Protein AF-A0A4R1L9P0-F1 (afdb_monomer_lite)

Foldseek 3Di:
DDVLVVVLVVLVVQLVVLVVQLVVLVVVLVVLVVLLVVLVVQLVVLVVQLVVCVVVVNVVSNVVSVVSNVVSVVSNVVSVVVSVVSVVSSVVSVVSSVVSVVVSVVSVVVVVVVVVVVVVVVVVVVVVVVVVVVVVVVVVVVVVVVVVVD

pLDDT: mean 94.58, std 7.03, range [51.81, 98.69]

Structure (mmCIF, N/CA/C/O backbone):
data_AF-A0A4R1L9P0-F1
#
_entry.id   AF-A0A4R1L9P0-F1
#
loop_
_atom_site.group_PDB
_atom_site.id
_atom_site.type_symbol
_atom_site.label_atom_id
_atom_site.label_alt_id
_atom_site.label_comp_id
_atom_site.label_asym_id
_atom_site.label_entity_id
_atom_site.label_seq_id
_atom_site.pdbx_PDB_ins_code
_atom_site.Cartn_x
_atom_site.Cartn_y
_atom_site.Cartn_z
_atom_site.occupancy
_atom_site.B_iso_or_equiv
_atom_site.auth_seq_id
_atom_site.auth_comp_id
_atom_site.auth_asym_id
_atom_site.auth_atom_id
_atom_site.pdbx_PDB_model_num
ATOM 1 N N . MET A 1 1 ? -8.558 9.229 29.848 1.00 51.81 1 MET A N 1
ATOM 2 C CA . MET A 1 1 ? -8.606 8.477 28.568 1.00 51.81 1 MET A CA 1
ATOM 3 C C . MET A 1 1 ? -8.019 7.089 28.795 1.00 51.81 1 MET A C 1
ATOM 5 O O . MET A 1 1 ? -6.903 7.017 29.294 1.00 51.81 1 MET A O 1
ATOM 9 N N . SER A 1 2 ? -8.766 6.010 28.522 1.00 71.25 2 SER A N 1
ATOM 10 C CA . SER A 1 2 ? -8.319 4.630 28.798 1.00 71.25 2 SER A CA 1
ATOM 11 C C . SER A 1 2 ? -7.064 4.270 27.988 1.00 71.25 2 SER A C 1
ATOM 13 O O . SER A 1 2 ? -6.916 4.715 26.847 1.00 71.25 2 SER A O 1
ATOM 15 N N . SER A 1 3 ? -6.151 3.470 28.557 1.00 88.06 3 SER A N 1
ATOM 16 C CA . SER A 1 3 ? -4.890 3.098 27.886 1.00 88.06 3 SER A CA 1
ATOM 17 C C . SER A 1 3 ? -5.124 2.400 26.537 1.00 88.06 3 SER A C 1
ATOM 19 O O . SER A 1 3 ? -4.367 2.620 25.596 1.00 88.06 3 SER A O 1
ATOM 21 N N . LEU A 1 4 ? -6.231 1.659 26.400 1.00 87.81 4 LEU A N 1
ATOM 22 C CA . LEU A 1 4 ? -6.639 0.998 25.157 1.00 87.81 4 LEU A CA 1
ATOM 23 C C . LEU A 1 4 ? -7.016 1.980 24.038 1.00 87.81 4 LEU A C 1
ATOM 25 O O . LEU A 1 4 ? -6.660 1.749 22.888 1.00 87.81 4 LEU A O 1
ATOM 29 N N . ALA A 1 5 ? -7.675 3.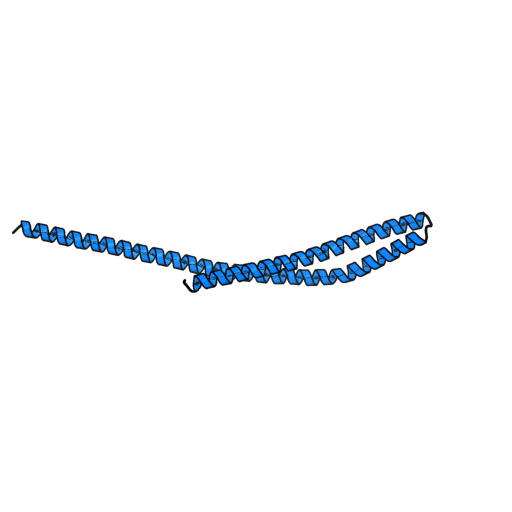103 24.346 1.00 89.81 5 ALA A N 1
ATOM 30 C CA . ALA A 1 5 ? -7.979 4.120 23.334 1.00 89.81 5 ALA A CA 1
ATOM 31 C C . ALA A 1 5 ? -6.698 4.795 22.812 1.00 89.81 5 ALA A C 1
ATOM 33 O O . ALA A 1 5 ? -6.566 5.065 21.617 1.00 89.81 5 ALA A O 1
ATOM 34 N N . ARG A 1 6 ? -5.719 5.016 23.702 1.00 93.31 6 ARG A N 1
ATOM 35 C CA . ARG A 1 6 ? -4.385 5.498 23.316 1.00 93.31 6 ARG A CA 1
ATOM 36 C C . ARG A 1 6 ? -3.648 4.462 22.460 1.00 93.31 6 ARG A C 1
ATOM 38 O O . ARG A 1 6 ? -3.047 4.839 21.459 1.00 93.31 6 ARG A O 1
ATOM 45 N N . LEU A 1 7 ? -3.735 3.179 22.815 1.00 94.62 7 LEU A N 1
ATOM 46 C CA . LEU A 1 7 ? -3.146 2.086 22.042 1.00 94.62 7 LEU A CA 1
ATOM 47 C C . LEU A 1 7 ? -3.759 1.982 20.639 1.00 94.62 7 LEU A C 1
ATOM 49 O O . LEU A 1 7 ? -3.017 1.855 19.671 1.00 94.62 7 LEU A O 1
ATOM 53 N N . LEU A 1 8 ? -5.085 2.100 20.509 1.00 94.81 8 LEU A N 1
ATOM 54 C CA . LEU A 1 8 ? -5.756 2.107 19.206 1.00 94.81 8 LEU A CA 1
ATOM 55 C C . LEU A 1 8 ? -5.258 3.261 18.331 1.00 94.81 8 LEU A C 1
ATOM 57 O O . LEU A 1 8 ? -4.947 3.051 17.161 1.00 94.81 8 LEU A O 1
ATOM 61 N N . ARG A 1 9 ? -5.127 4.464 18.904 1.00 96.19 9 ARG A N 1
ATOM 62 C CA . ARG A 1 9 ? -4.582 5.624 18.187 1.00 96.19 9 ARG A CA 1
ATOM 63 C C . ARG A 1 9 ? -3.153 5.368 17.707 1.00 96.19 9 ARG A C 1
ATOM 65 O O . ARG A 1 9 ? -2.852 5.650 16.555 1.00 96.19 9 ARG A O 1
ATOM 72 N N . LEU A 1 10 ? -2.297 4.804 18.560 1.00 96.50 10 LEU A N 1
ATOM 73 C CA . LEU A 1 10 ? -0.930 4.440 18.181 1.00 96.50 10 LEU A CA 1
ATOM 74 C C . LEU A 1 10 ? -0.918 3.411 17.039 1.00 96.50 10 LEU A C 1
ATOM 76 O O . LEU A 1 10 ? -0.196 3.596 16.067 1.00 96.50 10 LEU A O 1
ATOM 80 N N . ARG A 1 11 ? -1.741 2.357 17.120 1.00 96.19 11 ARG A N 1
ATOM 81 C CA . ARG A 1 11 ? -1.839 1.337 16.060 1.00 96.19 11 ARG A CA 1
ATOM 82 C C . ARG A 1 11 ? -2.375 1.908 14.748 1.00 96.19 11 ARG A C 1
ATOM 84 O O . ARG A 1 11 ? -1.886 1.518 13.697 1.00 96.19 11 ARG A O 1
ATOM 91 N N . SER A 1 12 ? -3.313 2.854 14.801 1.00 97.31 12 SER A N 1
ATOM 92 C CA . SER A 1 12 ? -3.773 3.585 13.613 1.00 97.31 12 SER A CA 1
ATOM 93 C C . SER A 1 12 ? -2.640 4.370 12.963 1.00 97.31 12 SER A C 1
ATOM 95 O O . SER A 1 12 ? -2.427 4.232 11.767 1.00 97.31 12 SER A O 1
ATOM 97 N N . LEU A 1 13 ? -1.864 5.122 13.751 1.00 97.94 13 LEU A N 1
ATOM 98 C CA . LEU A 1 13 ? -0.722 5.876 13.228 1.00 97.94 13 LEU A CA 1
ATOM 99 C C . LEU A 1 13 ? 0.340 4.957 12.611 1.00 97.94 13 LEU A C 1
ATOM 101 O O . LEU A 1 13 ? 0.899 5.280 11.569 1.00 97.94 13 LEU A O 1
ATOM 105 N N . LEU A 1 14 ? 0.608 3.801 13.225 1.00 98.00 14 LEU A N 1
ATOM 106 C CA . LEU A 1 14 ? 1.532 2.812 12.665 1.00 98.00 14 LEU A CA 1
ATOM 107 C C . LEU A 1 14 ? 1.004 2.202 11.358 1.00 98.00 14 LEU A C 1
ATOM 109 O O . LEU A 1 14 ? 1.786 2.020 10.425 1.00 98.00 14 LEU A O 1
ATOM 113 N N . GLU A 1 15 ? -0.302 1.926 11.261 1.00 98.25 15 GLU A N 1
ATOM 114 C CA . GLU A 1 15 ? -0.931 1.519 9.997 1.00 98.25 15 GLU A CA 1
ATOM 115 C C . GLU A 1 15 ? -0.757 2.612 8.931 1.00 98.25 15 GLU A C 1
ATOM 117 O O . GLU A 1 15 ? -0.316 2.306 7.824 1.00 98.25 15 GLU A O 1
ATOM 122 N N . ASP A 1 16 ? -1.022 3.876 9.262 1.00 98.38 16 ASP A N 1
ATOM 123 C CA . ASP A 1 16 ? -0.908 4.997 8.322 1.00 98.38 16 ASP A CA 1
ATOM 124 C C . ASP A 1 16 ? 0.532 5.181 7.818 1.00 98.38 16 ASP A C 1
ATOM 126 O O . ASP A 1 16 ? 0.753 5.328 6.614 1.00 98.38 16 ASP A O 1
ATOM 130 N N . VAL A 1 17 ? 1.526 5.086 8.710 1.00 98.31 17 VAL A N 1
ATOM 131 C CA . VAL A 1 17 ? 2.950 5.117 8.335 1.00 98.31 17 VAL A CA 1
ATOM 132 C C . VAL A 1 17 ? 3.294 3.948 7.414 1.00 98.31 17 VAL A C 1
ATOM 134 O O . VAL A 1 17 ? 3.900 4.154 6.366 1.00 98.31 17 VAL A O 1
ATOM 137 N N . SER A 1 18 ? 2.875 2.724 7.752 1.00 97.94 18 SER A N 1
ATOM 138 C CA . SER A 1 18 ? 3.144 1.553 6.904 1.00 97.94 18 SER A CA 1
ATOM 139 C C . SER A 1 18 ? 2.468 1.647 5.530 1.00 97.94 18 SER A C 1
ATOM 141 O O . SER A 1 18 ? 3.060 1.254 4.526 1.00 97.94 18 SER A O 1
ATOM 143 N N . ARG A 1 19 ? 1.274 2.251 5.454 1.00 98.44 19 ARG A N 1
ATOM 144 C CA . ARG A 1 19 ? 0.576 2.530 4.195 1.00 98.44 19 ARG A CA 1
ATOM 145 C C . ARG A 1 19 ? 1.337 3.544 3.344 1.00 98.44 19 ARG A C 1
ATOM 147 O O . ARG A 1 19 ? 1.485 3.325 2.145 1.00 98.44 19 ARG A O 1
ATOM 154 N N . ALA A 1 20 ? 1.826 4.626 3.948 1.00 98.50 20 ALA A N 1
ATOM 155 C CA . ALA A 1 20 ? 2.635 5.622 3.248 1.00 98.50 20 ALA A CA 1
ATOM 156 C C . ALA A 1 20 ? 3.942 5.010 2.713 1.00 98.50 20 ALA A C 1
ATOM 158 O O . ALA A 1 20 ? 4.323 5.267 1.571 1.00 98.50 20 ALA A O 1
ATOM 159 N N . THR A 1 21 ? 4.589 4.138 3.493 1.00 98.44 21 THR A N 1
ATOM 160 C CA . THR A 1 21 ? 5.767 3.381 3.046 1.00 98.44 21 THR A CA 1
ATOM 161 C C . THR A 1 21 ? 5.436 2.486 1.854 1.00 98.44 21 THR A C 1
ATOM 163 O O . THR A 1 21 ? 6.132 2.554 0.845 1.00 98.44 21 THR A O 1
ATOM 166 N N . LEU A 1 22 ? 4.348 1.710 1.914 1.00 98.69 22 LEU A N 1
ATOM 167 C CA . LEU A 1 22 ? 3.903 0.875 0.793 1.00 98.69 22 LEU A CA 1
ATOM 168 C C . LEU A 1 22 ? 3.660 1.704 -0.478 1.00 98.69 22 LEU A C 1
ATOM 170 O O . LEU A 1 22 ? 4.139 1.345 -1.551 1.00 98.69 22 LEU A O 1
ATOM 174 N N . GLN A 1 23 ? 2.969 2.840 -0.361 1.00 98.56 23 GLN A N 1
ATOM 175 C CA . GLN A 1 23 ? 2.734 3.748 -1.490 1.00 98.56 23 GLN A CA 1
ATOM 176 C C . GLN A 1 23 ? 4.042 4.296 -2.072 1.00 98.56 23 GLN A C 1
ATOM 178 O O . GLN A 1 23 ? 4.204 4.336 -3.292 1.00 98.56 23 GLN A O 1
ATOM 183 N N . SER A 1 24 ? 4.984 4.684 -1.211 1.00 98.44 24 SER A N 1
ATOM 184 C CA . SER A 1 24 ? 6.307 5.156 -1.618 1.00 98.44 24 SER A CA 1
ATOM 185 C C . SER A 1 24 ? 7.065 4.079 -2.396 1.00 98.44 24 SER A C 1
ATOM 187 O O . SER A 1 24 ? 7.484 4.320 -3.530 1.00 98.44 24 SER A O 1
ATOM 189 N N . GLU A 1 25 ? 7.180 2.865 -1.852 1.00 98.25 25 GLU A N 1
ATOM 190 C CA . GLU A 1 25 ? 7.909 1.780 -2.515 1.00 98.25 25 GLU A CA 1
ATOM 191 C C . GLU A 1 25 ? 7.237 1.353 -3.832 1.00 98.25 25 GLU A C 1
ATOM 193 O O . GLU A 1 25 ? 7.935 1.121 -4.824 1.00 98.25 25 GLU A O 1
ATOM 198 N N . ALA A 1 26 ? 5.899 1.331 -3.888 1.00 98.44 26 ALA A N 1
ATOM 199 C CA . ALA A 1 26 ? 5.148 1.032 -5.109 1.00 98.44 26 ALA A CA 1
ATOM 200 C C . ALA A 1 26 ? 5.333 2.119 -6.181 1.00 98.44 26 ALA A C 1
ATOM 202 O O . ALA A 1 26 ? 5.506 1.815 -7.362 1.00 98.44 26 ALA A O 1
ATOM 203 N N . SER A 1 27 ? 5.357 3.396 -5.782 1.00 98.44 27 SER A N 1
ATOM 204 C CA . SER A 1 27 ? 5.606 4.503 -6.712 1.00 98.44 27 SER A CA 1
ATOM 205 C C . SER A 1 27 ? 7.005 4.427 -7.333 1.00 98.44 27 SER A C 1
ATOM 207 O O . SER A 1 27 ? 7.153 4.620 -8.539 1.00 98.44 27 SER A O 1
ATOM 209 N N . ARG A 1 28 ? 8.019 4.055 -6.540 1.00 98.31 28 ARG A N 1
ATOM 210 C CA . ARG A 1 28 ? 9.391 3.835 -7.017 1.00 98.31 28 ARG A CA 1
ATOM 211 C C . ARG A 1 28 ? 9.474 2.655 -7.980 1.00 98.31 28 ARG A C 1
ATOM 213 O O . ARG A 1 28 ? 10.115 2.782 -9.018 1.00 98.31 28 ARG A O 1
ATOM 220 N N . ALA A 1 29 ? 8.801 1.539 -7.683 1.00 98.38 29 ALA A N 1
ATOM 221 C CA . ALA A 1 29 ? 8.728 0.400 -8.602 1.00 98.38 29 ALA A CA 1
ATOM 222 C C . ALA A 1 29 ? 8.151 0.831 -9.960 1.00 98.38 29 ALA A C 1
ATOM 224 O O . ALA A 1 29 ? 8.764 0.593 -10.998 1.00 98.38 29 ALA A O 1
ATOM 225 N N . ARG A 1 30 ? 7.039 1.576 -9.940 1.00 98.31 30 ARG A N 1
ATOM 226 C CA . ARG A 1 30 ? 6.385 2.089 -11.149 1.00 98.31 30 ARG A CA 1
ATOM 227 C C . ARG A 1 30 ? 7.266 3.050 -11.951 1.00 98.31 30 ARG A C 1
ATOM 229 O O . ARG A 1 30 ? 7.230 3.028 -13.180 1.00 98.31 30 ARG A O 1
ATOM 236 N N . GLN A 1 31 ? 8.057 3.893 -11.287 1.00 98.38 31 GLN A N 1
ATOM 237 C CA . GLN A 1 31 ? 9.024 4.767 -11.962 1.00 98.38 31 GLN A CA 1
ATOM 238 C C . GLN A 1 31 ? 10.087 3.951 -12.709 1.00 98.38 31 GLN A C 1
ATOM 240 O O . GLN A 1 31 ? 10.377 4.249 -13.866 1.00 98.38 31 GLN A O 1
ATOM 245 N N . ILE A 1 32 ? 10.617 2.895 -12.083 1.00 98.06 32 ILE A N 1
ATOM 246 C CA . ILE A 1 32 ? 11.596 2.000 -12.717 1.00 98.06 32 ILE A CA 1
ATOM 247 C C . ILE A 1 32 ? 10.961 1.246 -13.893 1.00 98.06 32 ILE A C 1
ATOM 249 O O . ILE A 1 32 ? 11.575 1.154 -14.953 1.00 98.06 32 ILE A O 1
ATOM 253 N N . GLU A 1 33 ? 9.729 0.751 -13.746 1.00 98.19 33 GLU A N 1
ATOM 254 C CA . GLU A 1 33 ? 8.981 0.094 -14.831 1.00 98.19 33 GLU A CA 1
ATOM 255 C C . GLU A 1 33 ? 8.750 1.032 -16.016 1.00 98.19 33 GLU A C 1
ATOM 257 O O . GLU A 1 33 ? 8.980 0.655 -17.162 1.00 98.19 33 GLU A O 1
ATOM 262 N N . THR A 1 34 ? 8.369 2.280 -15.741 1.00 98.12 34 THR A N 1
ATOM 263 C CA . THR A 1 34 ? 8.165 3.300 -16.779 1.00 98.12 34 THR A CA 1
ATOM 264 C C . THR A 1 34 ? 9.474 3.608 -17.508 1.00 98.12 34 THR A C 1
ATOM 266 O O . THR A 1 34 ? 9.492 3.703 -18.735 1.00 98.12 34 THR A O 1
ATOM 269 N N . ALA A 1 35 ? 10.586 3.727 -16.775 1.00 97.56 35 ALA A N 1
ATOM 270 C CA . ALA A 1 35 ? 11.905 3.928 -17.369 1.00 97.56 35 ALA A CA 1
ATOM 271 C C . ALA A 1 35 ? 12.319 2.730 -18.240 1.00 97.56 35 ALA A C 1
ATOM 273 O O . ALA A 1 35 ? 12.761 2.921 -19.370 1.00 97.56 35 ALA A O 1
ATOM 274 N N . LEU A 1 36 ? 12.117 1.498 -17.757 1.00 97.69 36 LEU A N 1
ATOM 275 C CA . LEU A 1 36 ? 12.365 0.276 -18.528 1.00 97.69 36 LEU A CA 1
ATOM 276 C C . LEU A 1 36 ? 11.570 0.259 -19.831 1.00 97.69 36 LEU A C 1
ATOM 278 O O . LEU A 1 36 ? 12.158 0.071 -20.892 1.00 97.69 36 LEU A O 1
ATOM 282 N N . GLN A 1 37 ? 10.265 0.519 -19.757 1.00 97.38 37 GLN A N 1
ATOM 283 C CA . GLN A 1 37 ? 9.398 0.557 -20.928 1.00 97.38 37 GLN A CA 1
ATOM 284 C C . GLN A 1 37 ? 9.853 1.632 -21.925 1.00 97.38 37 GLN A C 1
ATOM 286 O O . GLN A 1 37 ? 9.936 1.365 -23.121 1.00 97.38 37 GLN A O 1
ATOM 291 N N . SER A 1 38 ? 10.210 2.824 -21.439 1.00 96.69 38 SER A N 1
ATOM 292 C CA . SER A 1 38 ? 10.749 3.900 -22.276 1.00 96.69 38 SER A CA 1
ATOM 293 C C . SER A 1 38 ? 12.016 3.455 -23.014 1.00 96.69 38 SER A C 1
ATOM 295 O O . SER A 1 38 ? 12.093 3.568 -24.238 1.00 96.69 38 SER A O 1
ATOM 297 N N . HIS A 1 39 ? 12.976 2.840 -22.319 1.00 96.56 39 HIS A N 1
ATOM 298 C CA . HIS A 1 39 ? 14.194 2.341 -22.958 1.00 96.56 39 HIS A CA 1
ATOM 299 C C . HIS A 1 39 ? 13.925 1.199 -23.942 1.00 96.56 39 HIS A C 1
ATOM 301 O O . HIS A 1 39 ? 14.511 1.188 -25.019 1.00 96.56 39 HIS A O 1
ATOM 307 N N . GLU A 1 40 ? 13.021 0.268 -23.634 1.00 96.00 40 GLU A N 1
ATOM 308 C CA . GLU A 1 40 ? 12.641 -0.812 -24.553 1.00 96.00 40 GLU A CA 1
ATOM 309 C C . GLU A 1 40 ? 11.998 -0.268 -25.836 1.00 96.00 40 GLU A C 1
ATOM 311 O O . GLU A 1 40 ? 12.371 -0.682 -26.937 1.00 96.00 40 GLU A O 1
ATOM 316 N N . THR A 1 41 ? 11.110 0.725 -25.717 1.00 96.25 41 THR A N 1
ATOM 317 C CA . THR A 1 41 ? 10.537 1.418 -26.883 1.00 96.25 41 THR A CA 1
ATOM 318 C C . THR A 1 41 ? 11.598 2.191 -27.670 1.00 96.25 41 THR A C 1
ATOM 320 O O . THR A 1 41 ? 11.610 2.128 -28.899 1.00 96.25 41 THR A O 1
ATOM 323 N N . GLY A 1 42 ? 12.544 2.842 -26.985 1.00 95.56 42 GLY A N 1
ATOM 324 C CA . GLY A 1 42 ? 13.668 3.542 -27.606 1.00 95.56 42 GLY A CA 1
ATOM 325 C C . GLY A 1 42 ? 14.610 2.607 -28.367 1.00 95.56 42 GLY A C 1
ATOM 326 O O . GLY A 1 42 ? 15.028 2.934 -29.472 1.00 95.56 42 GLY A O 1
ATOM 327 N N . ILE A 1 43 ? 14.892 1.411 -27.838 1.00 96.81 43 ILE A N 1
ATOM 328 C CA . ILE A 1 43 ? 15.686 0.384 -28.533 1.00 96.81 43 ILE A CA 1
ATOM 329 C C . ILE A 1 43 ? 14.968 -0.080 -29.804 1.00 96.81 43 ILE A C 1
ATOM 331 O O . ILE A 1 43 ? 15.607 -0.237 -30.845 1.00 96.81 43 ILE A O 1
ATOM 335 N N . ALA A 1 44 ? 13.652 -0.306 -29.734 1.00 96.06 44 ALA A N 1
ATOM 336 C CA . ALA A 1 44 ? 12.863 -0.698 -30.898 1.00 96.06 44 ALA A CA 1
ATOM 337 C C . ALA A 1 44 ? 12.871 0.398 -31.976 1.00 96.06 44 ALA A C 1
ATOM 339 O O . ALA A 1 44 ? 13.121 0.100 -33.142 1.00 96.06 44 ALA A O 1
ATOM 340 N N . ALA A 1 45 ? 12.685 1.661 -31.581 1.00 96.06 45 ALA A N 1
ATOM 341 C CA . ALA A 1 45 ? 12.746 2.806 -32.487 1.00 96.06 45 ALA A CA 1
ATOM 342 C C . ALA A 1 45 ? 14.139 2.974 -33.116 1.00 96.06 45 ALA A C 1
ATOM 344 O O . ALA A 1 45 ? 14.251 3.136 -34.328 1.00 96.06 45 ALA A O 1
ATOM 345 N N . ALA A 1 46 ? 15.203 2.855 -32.317 1.00 95.62 46 ALA A N 1
ATOM 346 C CA . ALA A 1 46 ? 16.579 2.909 -32.800 1.00 95.62 46 ALA A CA 1
ATOM 347 C C . ALA A 1 46 ? 16.875 1.783 -33.802 1.00 95.62 46 ALA A C 1
ATOM 349 O O . ALA A 1 46 ? 17.541 2.002 -34.807 1.00 95.62 46 ALA A O 1
ATOM 350 N N . ARG A 1 47 ? 16.329 0.581 -33.586 1.00 95.25 47 ARG A N 1
ATOM 351 C CA . ARG A 1 47 ? 16.470 -0.526 -34.539 1.00 95.25 47 ARG A CA 1
ATOM 352 C C . ARG A 1 47 ? 15.824 -0.214 -35.891 1.00 95.25 47 ARG A C 1
ATOM 354 O O . ARG A 1 47 ? 16.424 -0.525 -36.914 1.00 95.25 47 ARG A O 1
ATOM 361 N N . VAL A 1 48 ? 14.625 0.369 -35.891 1.00 96.69 48 VAL A N 1
ATOM 362 C CA . VAL A 1 48 ? 13.929 0.772 -37.126 1.00 96.69 48 VAL A CA 1
ATOM 363 C C . VAL A 1 48 ? 14.714 1.876 -37.836 1.00 96.69 48 VAL A C 1
ATOM 365 O O . VAL A 1 48 ? 15.092 1.699 -38.987 1.00 96.69 48 VAL A O 1
ATOM 368 N N . ALA A 1 49 ? 15.078 2.943 -37.119 1.00 94.69 49 ALA A N 1
ATOM 369 C CA . ALA A 1 49 ? 15.838 4.060 -37.681 1.00 94.69 49 ALA A CA 1
ATOM 370 C C . ALA A 1 49 ? 17.202 3.630 -38.249 1.00 94.69 49 ALA A C 1
ATOM 372 O O . ALA A 1 49 ? 17.607 4.091 -39.311 1.00 94.69 49 ALA A O 1
ATOM 373 N N . GLY A 1 50 ? 17.903 2.720 -37.566 1.00 95.19 50 GLY A N 1
ATOM 374 C CA . GLY A 1 50 ? 19.169 2.176 -38.053 1.00 95.19 50 GLY A CA 1
ATOM 375 C C . GLY A 1 50 ? 19.004 1.348 -39.327 1.00 95.19 50 GLY A C 1
ATOM 376 O O . GLY A 1 50 ? 19.865 1.405 -40.200 1.00 95.19 50 GLY A O 1
ATOM 377 N N . PHE A 1 51 ? 17.898 0.609 -39.459 1.00 94.88 51 PHE A N 1
ATOM 378 C CA . PHE A 1 51 ? 17.588 -0.134 -40.679 1.00 94.88 51 PHE A CA 1
ATOM 379 C C . PHE A 1 51 ? 17.253 0.803 -41.848 1.00 94.88 51 PHE A C 1
ATOM 381 O O . PHE A 1 51 ? 17.788 0.621 -42.938 1.00 94.88 51 PHE A O 1
ATOM 388 N N . ASP A 1 52 ? 16.445 1.837 -41.611 1.00 95.38 52 ASP A N 1
ATOM 389 C CA . ASP A 1 52 ? 16.091 2.830 -42.631 1.00 95.38 52 ASP A CA 1
ATOM 390 C C . ASP A 1 52 ? 17.326 3.608 -43.119 1.00 95.38 52 ASP A C 1
ATOM 392 O O . ASP A 1 52 ? 17.534 3.759 -44.323 1.00 95.38 52 ASP A O 1
ATOM 396 N N . ALA A 1 53 ? 18.202 4.025 -42.197 1.00 94.38 53 ALA A N 1
ATOM 397 C CA . ALA A 1 53 ? 19.466 4.686 -42.525 1.00 94.38 53 ALA A CA 1
ATOM 398 C C . ALA A 1 53 ? 20.407 3.782 -43.337 1.00 94.38 53 ALA A C 1
ATOM 400 O O . ALA A 1 53 ? 21.057 4.237 -44.279 1.00 94.38 53 ALA A O 1
ATOM 401 N N . LEU A 1 54 ? 20.454 2.487 -43.006 1.00 93.00 54 LEU A N 1
ATOM 402 C CA . LEU A 1 54 ? 21.232 1.507 -43.759 1.00 93.00 54 LEU A CA 1
ATOM 403 C C . LEU A 1 54 ? 20.706 1.359 -45.196 1.00 93.00 54 LEU A C 1
ATOM 405 O O . LEU A 1 54 ? 21.505 1.331 -46.131 1.00 93.00 54 LEU A O 1
ATOM 409 N N . LEU A 1 55 ? 19.381 1.306 -45.384 1.00 95.19 55 LEU A N 1
ATOM 410 C CA . LEU A 1 55 ? 18.753 1.259 -46.711 1.00 95.19 55 LEU A CA 1
ATOM 411 C C . LEU A 1 55 ? 19.018 2.527 -47.532 1.00 95.19 55 LEU A C 1
ATOM 413 O O . LEU A 1 55 ? 19.194 2.444 -48.746 1.00 95.19 55 LEU A O 1
ATOM 417 N N . ALA A 1 56 ? 19.076 3.685 -46.874 1.00 94.81 56 ALA A N 1
ATOM 418 C CA . ALA A 1 56 ? 19.407 4.966 -47.492 1.00 94.81 56 ALA A CA 1
ATOM 419 C C . ALA A 1 56 ? 20.919 5.169 -47.732 1.00 94.81 56 ALA A C 1
ATOM 421 O O . ALA A 1 56 ? 21.314 6.194 -48.282 1.00 94.81 56 ALA A O 1
ATOM 422 N N . ALA A 1 57 ? 21.767 4.205 -47.343 1.00 92.69 57 ALA A N 1
ATOM 423 C CA . ALA A 1 57 ? 23.229 4.309 -47.361 1.00 92.69 57 ALA A CA 1
ATOM 424 C C . ALA A 1 57 ? 23.780 5.511 -46.557 1.00 92.69 57 ALA A C 1
ATOM 426 O O . ALA A 1 57 ? 24.842 6.055 -46.866 1.00 92.69 57 ALA A O 1
ATOM 427 N N . GLU A 1 58 ? 23.077 5.910 -45.494 1.00 91.44 58 GLU A N 1
ATOM 428 C CA . GLU A 1 58 ? 23.460 7.008 -44.610 1.00 91.44 58 GLU A CA 1
ATOM 429 C C . GLU A 1 58 ? 24.242 6.486 -43.392 1.00 91.44 58 GLU A C 1
ATOM 431 O O . GLU A 1 58 ? 23.679 6.056 -42.382 1.00 91.44 58 GLU A O 1
ATOM 436 N N . THR A 1 59 ? 25.574 6.553 -43.458 1.00 88.56 59 THR A N 1
ATOM 437 C CA . THR A 1 59 ? 26.450 6.022 -42.397 1.00 88.56 59 THR A CA 1
ATOM 438 C C . THR A 1 59 ? 26.311 6.738 -41.045 1.00 88.56 59 THR A C 1
ATOM 440 O O . THR A 1 59 ? 26.216 6.047 -40.028 1.00 88.56 59 THR A O 1
ATOM 443 N N . PRO A 1 60 ? 26.299 8.089 -40.958 1.00 92.56 60 PRO A N 1
ATOM 444 C CA . PRO A 1 60 ? 26.227 8.757 -39.655 1.00 92.56 60 PRO A CA 1
ATOM 445 C C . PRO A 1 60 ? 24.920 8.474 -38.884 1.00 92.56 60 PRO A C 1
ATOM 447 O O . PRO A 1 60 ? 25.003 8.140 -37.700 1.00 92.56 60 PRO A O 1
ATOM 450 N N . PRO A 1 61 ? 23.724 8.531 -39.507 1.00 91.94 61 PRO A N 1
ATOM 451 C CA . PRO A 1 61 ? 22.468 8.165 -38.848 1.00 91.94 61 PRO A CA 1
ATOM 452 C C . PRO A 1 61 ? 22.407 6.698 -38.409 1.00 91.94 61 PRO A C 1
ATOM 454 O O . PRO A 1 61 ? 21.916 6.416 -37.315 1.00 91.94 61 PRO A O 1
ATOM 457 N N . TRP A 1 62 ? 22.960 5.774 -39.202 1.00 93.25 62 TRP A N 1
ATOM 458 C CA . TRP A 1 62 ? 23.038 4.360 -38.828 1.00 93.25 62 TRP A CA 1
ATOM 459 C C . TRP A 1 62 ? 23.856 4.147 -37.543 1.00 93.25 62 TRP A C 1
ATOM 461 O O . TRP A 1 62 ? 23.365 3.526 -36.598 1.00 93.25 62 TRP A O 1
ATOM 471 N N . LEU A 1 63 ? 25.056 4.734 -37.457 1.00 94.12 63 LEU A N 1
ATOM 472 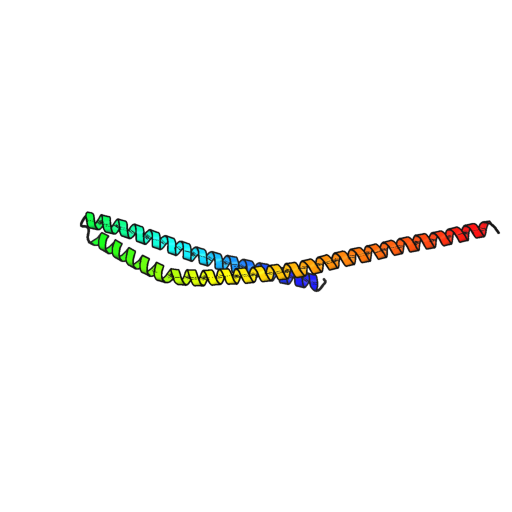C CA . LEU A 1 63 ? 25.911 4.634 -36.266 1.00 94.12 63 LEU A CA 1
ATOM 473 C C . LEU A 1 63 ? 25.261 5.261 -35.023 1.00 94.12 63 LEU A C 1
ATOM 475 O O . LEU A 1 63 ? 25.373 4.725 -33.920 1.00 94.12 63 LEU A O 1
ATOM 479 N N . MET A 1 64 ? 24.553 6.384 -35.184 1.00 95.44 64 MET A N 1
ATOM 480 C CA . MET A 1 64 ? 23.816 7.012 -34.079 1.00 95.44 64 MET A CA 1
ATOM 481 C C . MET A 1 64 ? 22.685 6.118 -33.563 1.00 95.44 64 MET A C 1
ATOM 483 O O . MET A 1 64 ? 22.480 6.004 -32.349 1.00 95.44 64 MET A O 1
ATOM 487 N N . ALA A 1 65 ? 21.963 5.461 -34.468 1.00 94.25 65 ALA A N 1
ATOM 488 C CA . ALA A 1 65 ? 20.911 4.523 -34.114 1.00 94.25 65 ALA A CA 1
ATOM 489 C C . ALA A 1 65 ? 21.471 3.282 -33.393 1.00 94.25 65 ALA A C 1
ATOM 491 O O . ALA A 1 65 ? 20.922 2.853 -32.375 1.00 94.25 65 ALA A O 1
ATOM 492 N N . GLU A 1 66 ? 22.605 2.748 -33.850 1.00 95.12 66 GLU A N 1
ATOM 493 C CA . GLU A 1 66 ? 23.286 1.631 -33.192 1.00 95.12 66 GLU A CA 1
ATOM 494 C C . GLU A 1 66 ? 23.735 1.993 -31.769 1.00 95.12 66 GLU A C 1
ATOM 496 O O . GLU A 1 66 ? 23.363 1.299 -30.815 1.00 95.12 66 GLU A O 1
ATOM 501 N N . ALA A 1 67 ? 24.416 3.132 -31.602 1.00 95.38 67 ALA A N 1
ATOM 502 C CA . ALA A 1 67 ? 24.847 3.632 -30.296 1.00 95.38 67 ALA A CA 1
ATOM 503 C C . ALA A 1 67 ? 23.662 3.860 -29.340 1.00 95.38 67 ALA A C 1
ATOM 505 O O . ALA A 1 67 ? 23.705 3.465 -28.173 1.00 95.38 67 ALA A O 1
ATOM 506 N N . THR A 1 68 ? 22.561 4.434 -29.838 1.00 95.06 68 THR A N 1
ATOM 507 C CA . THR A 1 68 ? 21.329 4.626 -29.053 1.00 95.06 68 THR A CA 1
ATOM 508 C C . THR A 1 68 ? 20.757 3.286 -28.582 1.00 95.06 68 THR A C 1
ATOM 510 O O . THR A 1 68 ? 20.386 3.135 -27.414 1.00 95.06 68 THR A O 1
ATOM 513 N N . GLY A 1 69 ? 20.727 2.283 -29.466 1.00 95.38 69 GLY A N 1
ATOM 514 C CA . GLY A 1 69 ? 20.288 0.932 -29.129 1.00 95.38 69 GLY A CA 1
ATOM 515 C C . GLY A 1 69 ? 21.185 0.250 -28.091 1.00 95.38 69 GLY A C 1
ATOM 516 O O . GLY A 1 69 ? 20.677 -0.430 -27.197 1.00 95.38 69 GLY A O 1
ATOM 517 N N . GLU A 1 70 ? 22.503 0.432 -28.169 1.00 96.31 70 GLU A N 1
ATOM 518 C CA . GLU A 1 70 ? 23.455 -0.099 -27.185 1.00 96.31 70 GLU A CA 1
ATOM 519 C C . GLU A 1 70 ? 23.291 0.530 -25.804 1.00 96.31 70 GLU A C 1
ATOM 521 O O . GLU A 1 70 ? 23.187 -0.197 -24.810 1.00 96.31 70 GLU A O 1
ATOM 526 N N . ILE A 1 71 ? 23.196 1.861 -25.743 1.00 96.00 71 ILE A N 1
ATOM 527 C CA . ILE A 1 71 ? 22.955 2.596 -24.497 1.00 96.00 71 ILE A CA 1
ATOM 528 C C . ILE A 1 71 ? 21.643 2.1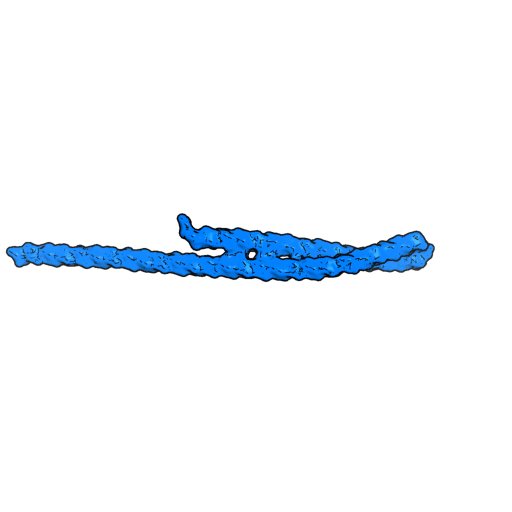28 -23.863 1.00 96.00 71 ILE A C 1
ATOM 530 O O . ILE A 1 71 ? 21.621 1.796 -22.675 1.00 96.00 71 ILE A O 1
ATOM 534 N N . GLY A 1 72 ? 20.572 2.013 -24.655 1.00 96.25 72 GLY A N 1
ATOM 535 C CA . GLY A 1 72 ? 19.285 1.510 -24.180 1.00 96.25 72 GLY A CA 1
ATOM 536 C C . GLY A 1 72 ? 19.387 0.089 -23.617 1.00 96.25 72 GLY A C 1
ATOM 537 O O . GLY A 1 72 ? 18.910 -0.178 -22.513 1.00 96.25 72 GLY A O 1
ATOM 538 N N . ARG A 1 73 ? 20.060 -0.834 -24.322 1.00 97.25 73 ARG A N 1
ATOM 539 C CA . ARG A 1 73 ? 20.274 -2.214 -23.842 1.00 97.25 73 ARG A CA 1
ATOM 540 C C . ARG A 1 73 ? 21.060 -2.249 -22.533 1.00 97.25 73 ARG A C 1
ATOM 542 O O . ARG A 1 73 ? 20.718 -3.021 -21.633 1.00 97.25 73 ARG A O 1
ATOM 549 N N . TRP A 1 74 ? 22.094 -1.417 -22.411 1.00 97.25 74 TRP A N 1
ATOM 550 C CA . TRP A 1 74 ? 22.866 -1.289 -21.178 1.00 97.25 74 TRP A CA 1
ATOM 551 C C . TRP A 1 74 ? 21.997 -0.765 -20.025 1.00 97.25 74 TRP A C 1
ATOM 553 O O . TRP A 1 74 ? 21.992 -1.377 -18.956 1.00 97.25 74 TRP A O 1
ATOM 563 N N . GLN A 1 75 ? 21.193 0.280 -20.247 1.00 96.62 75 GLN A N 1
ATOM 564 C CA . GLN A 1 75 ? 20.269 0.828 -19.244 1.00 96.62 75 GLN A CA 1
ATOM 565 C C . GLN A 1 75 ? 19.238 -0.210 -18.788 1.00 96.62 75 GLN A C 1
ATOM 567 O O . GLN A 1 75 ? 19.059 -0.412 -17.587 1.00 96.62 75 GLN A O 1
ATOM 572 N N . VAL A 1 76 ? 18.625 -0.947 -19.721 1.00 97.69 76 VAL A N 1
ATOM 573 C CA . VAL A 1 76 ? 17.691 -2.040 -19.400 1.00 97.69 76 VAL A CA 1
ATOM 574 C C . VAL A 1 76 ? 18.362 -3.106 -18.530 1.00 97.69 76 VAL A C 1
ATOM 576 O O . VAL A 1 76 ? 17.778 -3.561 -17.543 1.00 97.69 76 VAL A O 1
ATOM 579 N N . LYS A 1 77 ? 19.609 -3.480 -18.845 1.00 97.62 77 LYS A N 1
ATOM 580 C CA . LYS A 1 77 ? 20.384 -4.449 -18.055 1.00 97.62 77 LYS A CA 1
ATOM 581 C C . LYS A 1 77 ? 20.632 -3.972 -16.618 1.00 97.62 77 LYS A C 1
ATOM 583 O O . LYS A 1 77 ? 20.634 -4.806 -15.717 1.00 97.62 77 LYS A O 1
ATOM 588 N N . GLN A 1 78 ? 20.806 -2.667 -16.393 1.00 97.06 78 GLN A N 1
ATOM 589 C CA . GLN A 1 78 ? 20.963 -2.098 -15.047 1.00 97.06 78 GLN A CA 1
ATOM 590 C C . GLN A 1 78 ? 19.631 -1.964 -14.297 1.00 97.06 78 GLN A C 1
ATOM 592 O O . GLN A 1 78 ? 19.568 -2.219 -13.095 1.00 97.06 78 GLN A O 1
ATOM 597 N N . LEU A 1 79 ? 18.552 -1.589 -14.987 1.00 97.06 79 LEU A N 1
ATOM 598 C CA . LEU A 1 79 ? 17.257 -1.321 -14.357 1.00 97.06 79 LEU A CA 1
ATOM 599 C C . LEU A 1 79 ? 16.495 -2.593 -13.966 1.00 97.06 79 LEU A C 1
ATOM 601 O O . LEU A 1 79 ? 15.828 -2.597 -12.935 1.00 97.06 79 LEU A O 1
ATOM 605 N N . LYS A 1 80 ? 16.616 -3.692 -14.722 1.00 97.25 80 LYS A N 1
ATOM 606 C CA . LYS A 1 80 ? 15.957 -4.975 -14.398 1.00 97.25 80 LYS A CA 1
ATOM 607 C C . LYS A 1 80 ? 16.253 -5.495 -12.978 1.00 97.25 80 LYS A C 1
ATOM 609 O O . LYS A 1 80 ? 15.299 -5.748 -12.243 1.00 97.25 80 LYS A O 1
ATOM 614 N N . PRO A 1 81 ? 17.518 -5.626 -12.530 1.00 97.88 81 PRO A N 1
ATOM 615 C CA . PRO A 1 81 ? 17.800 -6.074 -11.164 1.00 97.88 81 PRO A CA 1
ATOM 616 C C . PRO A 1 81 ? 17.368 -5.055 -10.100 1.00 97.88 81 PRO A C 1
ATOM 618 O O . PRO A 1 81 ? 17.042 -5.445 -8.979 1.00 97.88 81 PRO A O 1
ATOM 621 N N . LEU A 1 82 ? 17.348 -3.757 -10.426 1.00 97.31 82 LEU A N 1
ATOM 622 C CA . LEU A 1 82 ? 16.829 -2.728 -9.523 1.00 97.31 82 LEU A CA 1
ATOM 623 C C . LEU A 1 82 ? 15.317 -2.856 -9.340 1.00 97.31 82 LEU A C 1
ATOM 625 O O . LEU A 1 82 ? 14.849 -2.772 -8.207 1.00 97.31 82 LEU A O 1
ATOM 629 N N . LEU A 1 83 ? 14.573 -3.114 -10.419 1.00 98.12 83 LEU A N 1
ATOM 630 C CA . LEU A 1 83 ? 13.139 -3.374 -10.353 1.00 98.12 83 LEU A CA 1
ATOM 631 C C . LEU A 1 83 ? 12.844 -4.592 -9.480 1.00 98.12 83 LEU A C 1
ATOM 633 O O . LEU A 1 83 ? 11.976 -4.521 -8.618 1.00 98.12 83 LEU A O 1
ATOM 637 N N . GLU A 1 84 ? 13.592 -5.679 -9.655 1.00 98.06 84 GLU A N 1
ATOM 638 C CA . GLU A 1 84 ? 13.388 -6.900 -8.874 1.00 98.06 84 GLU A CA 1
ATOM 639 C C . GLU A 1 84 ? 13.599 -6.661 -7.372 1.00 98.06 84 GLU A C 1
ATOM 641 O O . GLU A 1 84 ? 12.749 -6.993 -6.547 1.00 98.06 84 GLU A O 1
ATOM 646 N N . ARG A 1 85 ? 14.689 -5.976 -7.003 1.00 98.12 85 ARG A N 1
ATOM 647 C CA . ARG A 1 85 ? 14.929 -5.563 -5.609 1.00 98.12 85 ARG A CA 1
ATOM 648 C C . ARG A 1 85 ? 13.836 -4.635 -5.088 1.00 98.12 85 ARG A C 1
ATOM 650 O O . ARG A 1 85 ? 13.480 -4.698 -3.914 1.00 98.12 85 ARG A O 1
ATOM 657 N N . GLN A 1 86 ? 13.326 -3.751 -5.937 1.00 98.25 86 GLN A N 1
ATOM 658 C CA . GLN A 1 86 ? 12.278 -2.818 -5.555 1.00 98.25 86 GLN A CA 1
ATOM 659 C C . GLN A 1 86 ? 10.933 -3.530 -5.355 1.00 98.25 86 GLN A C 1
ATOM 661 O O . GLN A 1 86 ? 10.222 -3.200 -4.412 1.00 98.25 86 GLN A O 1
ATOM 666 N N . ARG A 1 87 ? 10.613 -4.551 -6.157 1.00 98.19 87 ARG A N 1
ATOM 667 C CA . ARG A 1 87 ? 9.436 -5.414 -5.963 1.00 98.19 87 ARG A CA 1
ATOM 668 C C . ARG A 1 87 ? 9.495 -6.156 -4.633 1.00 98.19 87 ARG A C 1
ATOM 670 O O . ARG A 1 87 ? 8.549 -6.075 -3.864 1.00 98.19 87 ARG A O 1
ATOM 677 N N . GLN A 1 88 ? 10.653 -6.712 -4.279 1.00 98.44 88 GLN A N 1
ATOM 678 C CA . GLN A 1 88 ? 10.853 -7.326 -2.958 1.00 98.44 88 GLN A CA 1
ATOM 679 C C . GLN A 1 88 ? 10.600 -6.341 -1.802 1.00 98.44 88 GLN A C 1
ATOM 681 O O . GLN A 1 88 ? 10.076 -6.721 -0.755 1.00 98.44 88 GLN A O 1
ATOM 686 N N . ARG A 1 89 ? 10.948 -5.056 -1.974 1.00 98.38 89 ARG A N 1
ATOM 687 C CA . ARG A 1 89 ? 10.638 -4.008 -0.985 1.00 98.38 89 ARG A CA 1
ATOM 688 C C . ARG A 1 89 ? 9.150 -3.687 -0.916 1.00 98.38 89 ARG A C 1
ATOM 690 O O . ARG A 1 89 ? 8.656 -3.443 0.181 1.00 98.38 89 ARG A O 1
ATOM 697 N N . VAL A 1 90 ? 8.451 -3.686 -2.053 1.00 98.62 90 VAL A N 1
ATOM 698 C CA . VAL A 1 90 ? 6.989 -3.536 -2.098 1.00 98.62 90 VAL A CA 1
ATOM 699 C C . VAL A 1 90 ? 6.325 -4.683 -1.346 1.00 98.62 90 VAL A C 1
ATOM 701 O O . VAL A 1 90 ? 5.530 -4.413 -0.450 1.00 98.62 90 VAL A O 1
ATOM 704 N N . ASP A 1 91 ? 6.721 -5.926 -1.618 1.00 98.50 91 ASP A N 1
ATOM 705 C CA . ASP A 1 91 ? 6.176 -7.109 -0.944 1.00 98.50 91 ASP A CA 1
ATOM 706 C C . ASP A 1 91 ? 6.410 -7.038 0.573 1.00 98.50 91 ASP A C 1
ATOM 708 O O . ASP A 1 91 ? 5.497 -7.243 1.373 1.00 98.50 91 ASP A O 1
ATOM 712 N N . ALA A 1 92 ? 7.624 -6.670 0.997 1.00 98.44 92 ALA A N 1
ATOM 713 C CA . ALA A 1 92 ? 7.938 -6.489 2.413 1.00 98.44 92 ALA A CA 1
ATOM 714 C C . ALA A 1 92 ? 7.102 -5.370 3.063 1.00 98.44 92 ALA A C 1
ATOM 716 O O . ALA A 1 92 ? 6.616 -5.528 4.188 1.00 98.44 92 ALA A O 1
ATOM 717 N N . ALA A 1 93 ? 6.907 -4.247 2.366 1.00 98.25 93 ALA A N 1
ATOM 718 C CA . ALA A 1 93 ? 6.078 -3.143 2.843 1.00 98.25 93 ALA A CA 1
ATOM 719 C C . ALA A 1 93 ? 4.592 -3.530 2.920 1.00 98.25 93 ALA A C 1
ATOM 721 O O . ALA A 1 93 ? 3.899 -3.118 3.854 1.00 98.25 93 ALA A O 1
ATOM 722 N N . GLU A 1 94 ? 4.106 -4.351 1.987 1.00 98.56 94 GLU A N 1
ATOM 723 C CA . GLU A 1 94 ? 2.746 -4.880 2.002 1.00 98.56 94 GLU A CA 1
ATOM 724 C C . GLU A 1 94 ? 2.529 -5.790 3.212 1.00 98.56 94 GLU A C 1
ATOM 726 O O . GLU A 1 94 ? 1.575 -5.586 3.967 1.00 98.56 94 GLU A O 1
ATOM 731 N N . GLN A 1 95 ? 3.443 -6.731 3.461 1.00 98.62 95 GLN A N 1
ATOM 732 C CA . GLN A 1 95 ? 3.367 -7.606 4.634 1.00 98.62 95 GLN A CA 1
ATOM 733 C C . GLN A 1 95 ? 3.368 -6.802 5.940 1.00 98.62 95 GLN A C 1
ATOM 735 O O . GLN A 1 95 ? 2.536 -7.045 6.819 1.00 98.62 95 GLN A O 1
ATOM 740 N N . ALA A 1 96 ? 4.235 -5.791 6.049 1.00 98.31 96 ALA A N 1
ATOM 741 C CA . ALA A 1 96 ? 4.266 -4.902 7.207 1.00 98.31 96 ALA A CA 1
ATOM 742 C C . ALA A 1 96 ? 2.936 -4.148 7.389 1.00 98.31 96 ALA A C 1
ATOM 744 O O . ALA A 1 96 ? 2.405 -4.083 8.499 1.00 98.31 96 ALA A O 1
ATOM 745 N N . TYR A 1 97 ? 2.359 -3.612 6.310 1.00 98.50 97 TYR A N 1
ATOM 746 C CA . TYR A 1 97 ? 1.060 -2.938 6.357 1.00 98.50 97 TYR A CA 1
ATOM 747 C C . TYR A 1 97 ? -0.070 -3.876 6.804 1.00 98.50 97 TYR A C 1
ATOM 749 O O . TYR A 1 97 ? -0.873 -3.516 7.672 1.00 98.50 97 TYR A O 1
ATOM 757 N N . LEU A 1 98 ? -0.126 -5.091 6.255 1.00 98.50 98 LEU A N 1
ATOM 758 C CA . LEU A 1 98 ? -1.129 -6.090 6.625 1.00 98.50 98 LEU A CA 1
ATOM 759 C C . LEU A 1 98 ? -1.011 -6.496 8.097 1.00 98.50 98 LEU A C 1
ATOM 761 O O . LEU A 1 98 ? -2.033 -6.622 8.781 1.00 98.50 98 LEU A O 1
ATOM 765 N N . GLU A 1 99 ? 0.212 -6.633 8.609 1.00 98.38 99 GLU A N 1
ATOM 766 C CA . GLU A 1 99 ? 0.461 -6.881 10.026 1.00 98.38 99 GLU A CA 1
ATOM 767 C C . GLU A 1 99 ? -0.083 -5.736 10.896 1.00 98.38 99 GLU A C 1
ATOM 769 O O . GLU A 1 99 ? -0.885 -5.983 11.801 1.00 98.38 99 GLU A O 1
ATOM 774 N N . LYS A 1 100 ? 0.256 -4.473 10.595 1.00 97.88 100 LYS A N 1
ATOM 775 C CA . LYS A 1 100 ? -0.226 -3.320 11.386 1.00 97.88 100 LYS A CA 1
ATOM 776 C C . LYS A 1 100 ? -1.741 -3.174 11.332 1.00 97.88 100 LYS A C 1
ATOM 778 O O . LYS A 1 100 ? -2.379 -2.903 12.353 1.00 97.88 100 LYS A O 1
ATOM 783 N N . ARG A 1 101 ? -2.344 -3.453 10.175 1.00 97.94 101 ARG A N 1
ATOM 784 C CA . ARG A 1 101 ? -3.800 -3.483 10.013 1.00 97.94 101 ARG A CA 1
ATOM 785 C C . ARG A 1 101 ? -4.451 -4.573 10.866 1.00 97.94 101 ARG A C 1
ATOM 787 O O . ARG A 1 101 ? -5.504 -4.338 11.464 1.00 97.94 101 ARG A O 1
ATOM 794 N N . ARG A 1 102 ? -3.841 -5.760 10.945 1.00 98.31 102 ARG A N 1
ATOM 795 C CA . ARG A 1 102 ? -4.305 -6.853 11.814 1.00 98.31 102 ARG A CA 1
ATOM 796 C C . ARG A 1 102 ? -4.230 -6.453 13.287 1.00 98.31 102 ARG A C 1
ATOM 798 O O . ARG A 1 102 ? -5.222 -6.612 13.995 1.00 98.31 102 ARG A O 1
ATOM 805 N N . GLU A 1 103 ? -3.103 -5.905 13.733 1.00 96.94 103 GLU A N 1
ATOM 806 C CA . GLU A 1 103 ? -2.920 -5.450 15.117 1.00 96.94 103 GLU A CA 1
ATOM 807 C C . GLU A 1 103 ? -3.945 -4.373 15.504 1.00 96.94 103 GLU A C 1
ATOM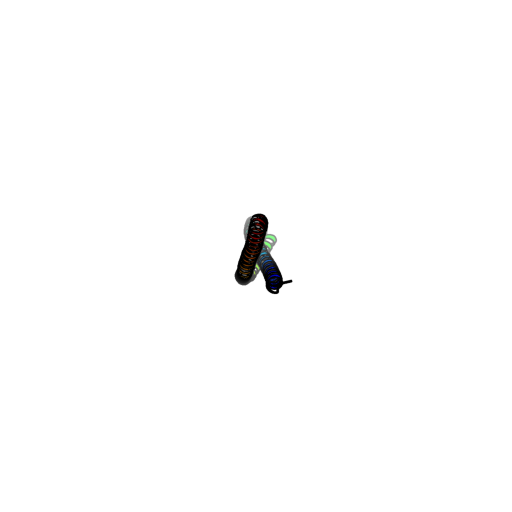 809 O O . GLU A 1 103 ? -4.543 -4.443 16.580 1.00 96.94 103 GLU A O 1
ATOM 814 N N . ARG A 1 104 ? -4.201 -3.391 14.624 1.00 97.25 104 ARG A N 1
ATOM 815 C CA . ARG A 1 104 ? -5.227 -2.366 14.869 1.00 97.25 104 ARG A CA 1
ATOM 816 C C . ARG A 1 104 ? -6.605 -2.996 15.055 1.00 97.25 104 ARG A C 1
ATOM 818 O O . ARG A 1 104 ? -7.282 -2.676 16.031 1.00 97.25 104 ARG A O 1
ATOM 825 N N . ARG A 1 105 ? -7.001 -3.903 14.155 1.00 97.06 105 ARG A N 1
ATOM 826 C CA . ARG A 1 105 ? -8.298 -4.599 14.226 1.00 97.06 105 ARG A CA 1
ATOM 827 C C . ARG A 1 105 ? -8.453 -5.388 15.522 1.00 97.06 105 ARG A C 1
ATOM 829 O O . ARG A 1 105 ? -9.510 -5.326 16.132 1.00 97.06 105 ARG A O 1
ATOM 836 N N . GLN A 1 106 ? -7.404 -6.072 15.980 1.00 96.44 106 GLN A N 1
ATOM 837 C CA . GLN A 1 106 ? -7.437 -6.795 17.256 1.00 96.44 106 GLN A CA 1
ATOM 838 C C . GLN A 1 106 ? -7.725 -5.859 18.438 1.00 96.44 106 GLN A C 1
ATOM 840 O O . GLN A 1 106 ? -8.581 -6.160 19.269 1.00 96.44 106 GLN A O 1
ATOM 845 N N . VAL A 1 107 ? -7.058 -4.701 18.500 1.00 95.62 107 VAL A N 1
ATOM 846 C CA . VAL A 1 107 ? -7.302 -3.706 19.561 1.00 95.62 107 VAL A CA 1
ATOM 847 C C . VAL A 1 107 ? -8.710 -3.114 19.458 1.00 95.62 107 VAL A C 1
ATOM 849 O O . VAL A 1 107 ? -9.368 -2.902 20.477 1.00 95.62 107 VAL A O 1
ATOM 852 N N . GLU A 1 108 ? -9.190 -2.868 18.240 1.00 95.62 108 GLU A N 1
ATOM 853 C CA . GLU A 1 108 ? -10.543 -2.373 17.985 1.00 95.62 108 GLU A CA 1
ATOM 854 C C . GLU A 1 108 ? -11.615 -3.360 18.468 1.00 95.62 108 GLU A C 1
ATOM 856 O O . GLU A 1 108 ? -12.521 -2.954 19.197 1.00 95.62 108 GLU A O 1
ATOM 861 N N . THR A 1 109 ? -11.465 -4.656 18.172 1.00 96.81 109 THR A N 1
ATOM 862 C CA . THR A 1 109 ? -12.357 -5.715 18.672 1.00 96.81 109 THR A CA 1
ATOM 863 C C . THR A 1 109 ? -12.400 -5.741 20.201 1.00 96.81 109 THR A C 1
ATOM 865 O O . THR A 1 109 ? -13.480 -5.786 20.787 1.00 96.81 109 THR A O 1
ATOM 868 N N . VAL A 1 110 ? -11.243 -5.662 20.870 1.00 95.81 110 VAL A N 1
ATOM 869 C CA . VAL A 1 110 ? -11.176 -5.652 22.344 1.00 95.81 110 VAL A CA 1
ATOM 870 C C . VAL A 1 110 ? -11.872 -4.418 22.925 1.00 95.81 110 VAL A C 1
ATOM 872 O O . VAL A 1 110 ? -12.603 -4.521 23.910 1.00 95.81 110 VAL A O 1
ATOM 875 N N . LEU A 1 111 ? -11.685 -3.246 22.314 1.00 94.75 111 LEU A N 1
ATOM 876 C CA . LEU A 1 111 ? -12.364 -2.019 22.733 1.00 94.75 111 LEU A CA 1
ATOM 877 C C . LEU A 1 111 ? -13.881 -2.104 22.556 1.00 94.75 111 LEU A C 1
ATOM 879 O O . LEU A 1 111 ? -14.612 -1.646 23.434 1.00 94.75 111 LEU A O 1
ATOM 883 N N . GLN A 1 112 ? -14.356 -2.674 21.448 1.00 94.81 112 GLN A N 1
ATOM 884 C CA . GLN A 1 112 ? -15.784 -2.887 21.212 1.00 94.81 112 GLN A CA 1
ATOM 885 C C . GLN A 1 112 ? -16.379 -3.842 22.252 1.00 94.81 112 GLN A C 1
ATOM 887 O O . GLN A 1 112 ? -17.378 -3.496 22.880 1.00 94.81 112 GLN A O 1
ATOM 892 N N . ALA A 1 113 ? -15.719 -4.971 22.525 1.00 95.38 113 ALA A N 1
ATOM 893 C CA . ALA A 1 113 ? -16.146 -5.910 23.561 1.00 95.38 113 ALA A CA 1
ATOM 894 C C . ALA A 1 113 ? -16.187 -5.256 24.955 1.00 95.38 113 ALA A C 1
ATOM 896 O O . ALA A 1 113 ? -17.140 -5.445 25.709 1.00 95.38 113 ALA A O 1
ATOM 897 N N . GLN A 1 114 ? -15.194 -4.423 25.292 1.00 94.31 114 GLN A N 1
ATOM 898 C CA . GLN A 1 114 ? -15.188 -3.688 26.559 1.00 94.31 114 GLN A CA 1
ATOM 899 C C . GLN A 1 114 ? -16.342 -2.679 26.653 1.00 94.31 114 GLN A C 1
ATOM 901 O O . GLN A 1 114 ? -16.913 -2.513 27.731 1.00 94.31 114 GLN A O 1
ATOM 906 N N . ARG A 1 115 ? -16.677 -1.984 25.559 1.00 93.06 115 ARG A N 1
ATOM 907 C CA . ARG A 1 115 ? -17.818 -1.054 25.525 1.00 93.06 115 ARG A CA 1
ATOM 908 C C . ARG A 1 115 ? -19.132 -1.797 25.745 1.00 93.06 115 ARG A C 1
ATOM 910 O O . ARG A 1 115 ? -19.863 -1.425 26.653 1.00 93.06 115 ARG A O 1
ATOM 917 N N . GLN A 1 116 ? -19.348 -2.895 25.024 1.00 95.69 116 GLN A N 1
ATOM 918 C CA . GLN A 1 116 ? -20.531 -3.744 25.187 1.00 95.69 116 GLN A CA 1
ATOM 919 C C . GLN A 1 116 ? -20.660 -4.280 26.618 1.00 95.69 116 GLN A C 1
ATOM 921 O O . GLN A 1 116 ? -21.733 -4.225 27.208 1.0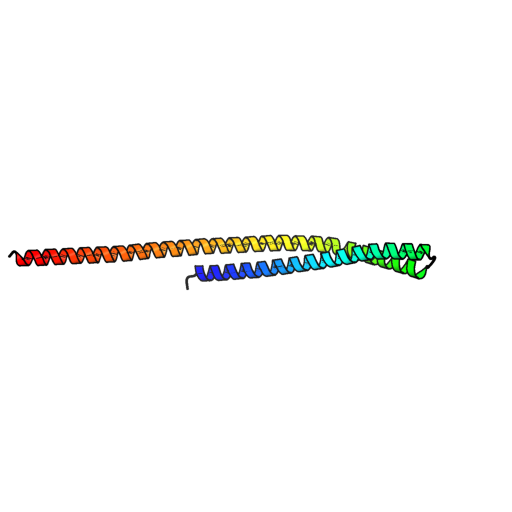0 95.69 116 GLN A O 1
ATOM 926 N N . ALA A 1 117 ? -19.560 -4.746 27.219 1.00 95.19 117 ALA A N 1
ATOM 927 C CA . ALA A 1 117 ? -19.570 -5.219 28.602 1.00 95.19 117 ALA A CA 1
ATOM 928 C C . ALA A 1 117 ? -19.963 -4.112 29.596 1.00 95.19 117 ALA A C 1
ATOM 930 O O . ALA A 1 117 ? -20.745 -4.360 30.510 1.00 95.19 117 ALA A O 1
ATOM 931 N N . ARG A 1 118 ? -19.461 -2.884 29.400 1.00 94.81 118 ARG A N 1
ATOM 932 C CA . ARG A 1 118 ? -19.816 -1.729 30.240 1.00 94.81 118 ARG A CA 1
ATOM 933 C C . ARG A 1 118 ? -21.268 -1.307 30.065 1.00 94.81 118 ARG A C 1
ATOM 935 O O . ARG A 1 118 ? -21.913 -0.993 31.054 1.00 94.81 118 ARG A O 1
ATOM 942 N N . GLU A 1 119 ? -21.774 -1.304 28.836 1.00 96.44 119 GLU A N 1
ATOM 943 C CA . GLU A 1 119 ? -23.179 -1.000 28.541 1.00 96.44 119 GLU A CA 1
ATOM 944 C C . GLU A 1 119 ? -24.112 -2.024 29.200 1.00 96.44 119 GLU A C 1
ATOM 946 O O . GLU A 1 119 ? -25.081 -1.645 29.852 1.00 96.44 119 GLU A O 1
ATOM 951 N N . LEU A 1 120 ? -23.774 -3.315 29.123 1.00 97.25 120 LEU A N 1
ATOM 952 C CA . LEU A 1 120 ? -24.520 -4.378 29.799 1.00 97.25 120 LEU A CA 1
ATOM 953 C C . LEU A 1 120 ? -24.478 -4.244 31.324 1.00 97.25 120 LEU A C 1
ATOM 955 O O . LEU A 1 120 ? -25.492 -4.445 31.990 1.00 97.25 120 LEU A O 1
ATOM 959 N N . GLU A 1 121 ? -23.318 -3.924 31.895 1.00 97.44 121 GLU A N 1
ATOM 960 C CA . GLU A 1 121 ? -23.184 -3.715 33.338 1.00 97.44 121 GLU A CA 1
ATOM 961 C C . GLU A 1 121 ? -23.991 -2.498 33.808 1.00 97.44 121 GLU A C 1
ATOM 963 O O . GLU A 1 121 ? -24.691 -2.576 34.816 1.00 97.44 121 GLU A O 1
ATOM 968 N N . GLN A 1 122 ? -23.939 -1.399 33.056 1.00 97.06 122 GLN A N 1
ATOM 969 C CA . GLN A 1 122 ? -24.720 -0.195 33.318 1.00 97.06 122 GLN A CA 1
ATOM 970 C C . GLN A 1 122 ? -26.227 -0.493 33.266 1.00 97.06 122 GLN A C 1
ATOM 972 O O . GLN A 1 122 ? -26.934 -0.177 34.220 1.00 97.06 122 GLN A O 1
ATOM 977 N N . ALA A 1 123 ? -26.697 -1.193 32.229 1.00 96.31 123 ALA A N 1
ATOM 978 C CA . ALA A 1 123 ? -28.099 -1.592 32.099 1.00 96.31 123 ALA A CA 1
ATOM 979 C C . ALA A 1 123 ? -28.565 -2.482 33.266 1.00 96.31 123 ALA A C 1
ATOM 981 O O . ALA A 1 123 ? -29.653 -2.288 33.802 1.00 96.31 123 ALA A O 1
ATOM 982 N N . ARG A 1 124 ? -27.724 -3.426 33.718 1.00 96.31 124 ARG A N 1
ATOM 983 C CA . ARG A 1 124 ? -28.023 -4.261 34.896 1.00 96.31 124 ARG A CA 1
ATOM 984 C C . ARG A 1 124 ? -28.132 -3.436 36.177 1.00 96.31 124 ARG A C 1
ATOM 986 O O . ARG A 1 124 ? -29.028 -3.688 36.976 1.00 96.31 124 ARG A O 1
A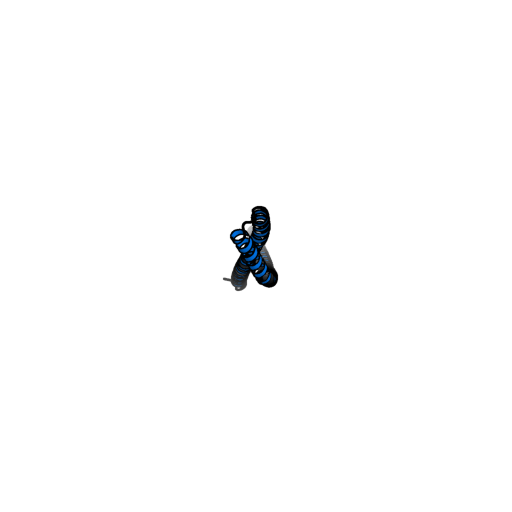TOM 993 N N . ARG A 1 125 ? -27.242 -2.458 36.375 1.00 96.69 125 ARG A N 1
ATOM 994 C CA . ARG A 1 125 ? -27.285 -1.556 37.539 1.00 96.69 125 ARG A CA 1
ATOM 995 C C . ARG A 1 125 ? -28.543 -0.690 37.528 1.00 96.69 125 ARG A C 1
ATOM 997 O O . ARG A 1 125 ? -29.169 -0.532 38.569 1.00 96.69 125 ARG A O 1
ATOM 1004 N N . GLU A 1 126 ? -28.920 -0.158 36.371 1.00 96.56 126 GLU A N 1
ATOM 1005 C CA . GLU A 1 126 ? -30.138 0.645 36.205 1.00 96.56 126 GLU A CA 1
ATOM 1006 C C . GLU A 1 126 ? -31.398 -0.184 36.475 1.00 96.56 126 GLU A C 1
ATOM 1008 O O . GLU A 1 126 ? -32.278 0.258 37.215 1.00 96.56 126 GLU A O 1
ATOM 1013 N N . GLN A 1 127 ? -31.452 -1.417 35.962 1.00 96.44 127 GLN A N 1
ATOM 1014 C CA . GLN A 1 127 ? -32.544 -2.345 36.249 1.00 96.44 127 GLN A CA 1
ATOM 1015 C C . GLN A 1 127 ? -32.634 -2.666 37.747 1.00 96.44 127 GLN A C 1
ATOM 1017 O O . GLN A 1 127 ? -33.708 -2.556 38.330 1.00 96.44 127 GLN A O 1
ATOM 1022 N N . GLN A 1 128 ? -31.506 -2.987 38.389 1.00 96.75 128 GLN A N 1
ATOM 1023 C CA . GLN A 1 128 ? -31.471 -3.265 39.824 1.00 96.75 128 GLN A CA 1
ATOM 1024 C C . GLN A 1 128 ? -31.972 -2.069 40.650 1.00 96.75 128 GLN A C 1
ATOM 1026 O O . GLN A 1 128 ? -32.775 -2.249 41.562 1.00 96.75 128 GLN A O 1
ATOM 1031 N N . GLN A 1 129 ? -31.558 -0.843 40.310 1.00 97.00 129 GLN A N 1
ATOM 1032 C CA . GLN A 1 129 ? -32.032 0.370 40.987 1.00 97.00 129 GLN A CA 1
ATOM 1033 C C . GLN A 1 129 ? -33.544 0.577 40.822 1.00 97.00 129 GLN A C 1
ATOM 1035 O O . GLN A 1 129 ? -34.223 0.966 41.775 1.00 97.00 129 GLN A O 1
ATOM 1040 N N . MET A 1 130 ? -34.089 0.309 39.631 1.00 96.12 130 MET A N 1
ATOM 1041 C CA . MET A 1 130 ? -35.534 0.363 39.399 1.00 96.12 130 MET A CA 1
ATOM 1042 C C . MET A 1 130 ? -36.283 -0.676 40.237 1.00 96.12 130 MET A C 1
ATOM 1044 O O . MET A 1 130 ? -37.270 -0.335 40.895 1.00 96.12 130 MET A O 1
ATOM 1048 N N . ASP A 1 131 ? -35.799 -1.916 40.261 1.00 96.44 131 ASP A N 1
ATOM 1049 C CA . ASP A 1 131 ? -36.402 -3.006 41.029 1.00 96.44 131 ASP A CA 1
ATOM 1050 C C . ASP A 1 131 ? -36.387 -2.702 42.538 1.00 96.44 131 ASP A C 1
ATOM 1052 O O . ASP A 1 131 ? -37.408 -2.847 43.218 1.00 96.44 131 ASP A O 1
ATOM 1056 N N . GLU A 1 132 ? -35.268 -2.190 43.059 1.00 96.44 132 GLU A N 1
ATOM 1057 C CA . GLU A 1 132 ? -35.124 -1.752 44.453 1.00 96.44 132 GLU A CA 1
ATOM 1058 C C . GLU A 1 132 ? -36.089 -0.609 44.803 1.00 96.44 132 GLU A C 1
ATOM 1060 O O . GLU A 1 132 ? -36.718 -0.621 45.871 1.00 96.44 132 GLU A O 1
ATOM 1065 N N . TRP A 1 133 ? -36.271 0.359 43.899 1.00 95.31 133 TRP A N 1
ATOM 1066 C CA . TRP A 1 133 ? -37.230 1.448 44.084 1.00 95.31 133 TRP A CA 1
ATOM 1067 C C . TRP A 1 133 ? -38.674 0.933 44.137 1.00 95.31 133 TRP A C 1
ATOM 1069 O O . TRP A 1 133 ? -39.439 1.295 45.040 1.00 95.31 133 TRP A O 1
ATOM 1079 N N . HIS A 1 134 ? -39.048 0.045 43.211 1.00 94.88 134 HIS A N 1
ATOM 1080 C CA . HIS A 1 134 ? -40.374 -0.568 43.174 1.00 94.88 134 HIS A CA 1
ATOM 1081 C C . HIS A 1 134 ? -40.652 -1.421 44.420 1.00 94.88 134 HIS A C 1
ATOM 1083 O O . HIS A 1 134 ? -41.730 -1.298 45.015 1.00 94.88 134 HIS A O 1
ATOM 1089 N N . ALA A 1 135 ? -39.684 -2.227 44.862 1.00 94.31 135 ALA A N 1
ATOM 1090 C CA . ALA A 1 135 ? -39.782 -3.024 46.082 1.00 94.31 135 ALA A CA 1
ATOM 1091 C C . ALA A 1 135 ? -39.980 -2.137 47.322 1.00 94.31 135 ALA A C 1
ATOM 1093 O O . ALA A 1 135 ? -40.917 -2.348 48.100 1.00 94.31 135 ALA A O 1
ATOM 1094 N N . SER A 1 136 ? -39.161 -1.091 47.463 1.00 93.12 136 SER A N 1
ATOM 1095 C CA . SER A 1 136 ? -39.253 -0.123 48.563 1.00 93.12 136 SER A CA 1
ATOM 1096 C C . SER A 1 136 ? -40.623 0.564 48.604 1.00 93.12 136 SER A C 1
ATOM 1098 O O . SER A 1 136 ? -41.258 0.663 49.659 1.00 93.12 136 SER A O 1
ATOM 1100 N N . ARG A 1 137 ? -41.139 0.979 47.439 1.00 93.06 137 ARG A N 1
ATOM 1101 C CA . ARG A 1 137 ? -42.469 1.591 47.313 1.00 93.06 137 ARG A CA 1
ATOM 1102 C C . ARG A 1 137 ? -43.588 0.623 47.700 1.00 93.06 137 ARG A C 1
ATOM 1104 O O . ARG A 1 137 ? -44.523 1.020 48.396 1.00 93.06 137 ARG A O 1
ATOM 1111 N N . ALA A 1 138 ? -43.501 -0.639 47.282 1.00 92.62 138 ALA A N 1
ATOM 1112 C CA . ALA A 1 138 ? -44.490 -1.659 47.623 1.00 92.62 138 ALA A CA 1
ATOM 1113 C C . ALA A 1 138 ? -44.545 -1.922 49.138 1.00 92.62 138 ALA A C 1
ATOM 1115 O O . ALA A 1 138 ? -45.635 -2.030 49.705 1.00 92.62 138 ALA A O 1
ATOM 1116 N N . VAL A 1 139 ? -43.388 -1.968 49.810 1.00 92.75 139 VAL A N 1
ATOM 1117 C CA . VAL A 1 139 ? -43.308 -2.092 51.275 1.00 92.75 139 VAL A CA 1
ATOM 1118 C C . VAL A 1 139 ? -43.978 -0.899 51.961 1.00 92.75 139 VAL A C 1
ATOM 1120 O O . VAL A 1 139 ? -44.818 -1.099 52.841 1.00 92.75 139 VAL A O 1
ATOM 1123 N N . ALA A 1 140 ? -43.684 0.330 51.526 1.00 90.12 140 ALA A N 1
ATOM 1124 C CA . ALA A 1 140 ? -44.287 1.537 52.094 1.00 90.12 140 ALA A CA 1
ATOM 1125 C C . ALA A 1 140 ? -45.822 1.559 51.942 1.00 90.12 140 ALA A C 1
ATOM 1127 O O . ALA A 1 140 ? -46.541 1.896 52.886 1.00 90.12 140 ALA A O 1
ATOM 1128 N N . LEU A 1 141 ? -46.343 1.149 50.780 1.00 91.19 141 LEU A N 1
ATOM 1129 C CA . LEU A 1 141 ? -47.787 1.054 50.541 1.00 91.19 141 LEU A CA 1
ATOM 1130 C C . LEU A 1 141 ? -48.456 0.016 51.452 1.00 91.19 141 LEU A C 1
ATOM 1132 O O . LEU A 1 141 ? -49.492 0.311 52.050 1.00 91.19 141 LEU A O 1
ATOM 1136 N N . LYS A 1 142 ? -47.844 -1.165 51.619 1.00 89.50 142 LYS A N 1
ATOM 1137 C CA . LYS A 1 142 ? -48.340 -2.204 52.540 1.00 89.50 142 LYS A CA 1
ATOM 1138 C C . LYS A 1 142 ? -48.374 -1.711 53.987 1.00 89.50 142 LYS A C 1
ATOM 1140 O O . LYS A 1 142 ? -49.371 -1.909 54.677 1.00 89.50 142 LYS A O 1
ATOM 1145 N N . GLN A 1 143 ? -47.322 -1.027 54.438 1.00 89.06 143 GLN A N 1
ATOM 1146 C CA . GLN A 1 143 ? -47.271 -0.446 55.783 1.00 89.06 143 GLN A CA 1
ATOM 1147 C C . GLN A 1 143 ? -48.352 0.620 55.995 1.00 89.06 143 GLN A C 1
ATOM 1149 O O . GLN A 1 143 ? -48.979 0.654 57.053 1.00 89.06 143 GLN A O 1
ATOM 1154 N N . LYS A 1 144 ? -48.607 1.472 54.992 1.00 87.75 144 LYS A N 1
ATOM 1155 C CA . LYS A 1 144 ? -49.676 2.477 55.056 1.00 87.75 144 LYS A CA 1
ATOM 1156 C C . LYS A 1 144 ? -51.059 1.827 55.159 1.00 87.75 144 LYS A C 1
ATOM 1158 O O . LYS A 1 144 ? -51.847 2.235 56.004 1.00 87.75 144 LYS A O 1
ATOM 1163 N N . ALA A 1 145 ? -51.334 0.798 54.358 1.00 85.38 145 ALA A N 1
ATOM 1164 C CA . ALA A 1 145 ? -52.597 0.060 54.420 1.00 85.38 145 ALA A CA 1
ATOM 1165 C C . ALA A 1 145 ? -52.811 -0.607 55.792 1.00 85.38 145 ALA A C 1
ATOM 1167 O O . ALA A 1 145 ? -53.890 -0.502 56.368 1.00 85.38 145 ALA A O 1
ATOM 1168 N N . ALA A 1 146 ? -51.764 -1.210 56.365 1.00 80.81 146 ALA A N 1
ATOM 1169 C CA . ALA A 1 146 ? -51.824 -1.837 57.686 1.00 80.81 146 ALA A CA 1
ATOM 1170 C C . ALA A 1 146 ? -52.096 -0.845 58.836 1.00 80.81 146 ALA A C 1
ATOM 1172 O O . ALA A 1 146 ? -52.640 -1.239 59.864 1.00 80.81 146 ALA A O 1
ATOM 1173 N N . ARG A 1 147 ? -51.738 0.437 58.676 1.00 76.44 147 ARG A N 1
ATOM 1174 C CA . ARG A 1 147 ? -52.019 1.493 59.666 1.00 76.44 147 ARG A CA 1
ATOM 1175 C C . ARG A 1 147 ? -53.465 1.987 59.650 1.00 76.44 147 ARG A C 1
ATOM 1177 O O . ARG A 1 147 ? -53.902 2.505 60.661 1.00 76.44 147 ARG A O 1
ATOM 1184 N N . HIS A 1 148 ? -54.186 1.844 58.538 1.00 70.62 148 HIS A N 1
ATOM 1185 C CA . HIS A 1 148 ? -55.594 2.255 58.432 1.00 70.62 148 HIS A CA 1
ATOM 1186 C C . HIS A 1 148 ? -56.589 1.167 58.876 1.00 70.62 148 HIS A C 1
ATOM 1188 O O . HIS A 1 148 ? -57.784 1.429 58.941 1.00 70.62 148 HIS A O 1
ATOM 1194 N N . LEU A 1 149 ? -56.105 -0.045 59.161 1.00 64.00 149 LEU A N 1
ATOM 1195 C CA . LEU A 1 149 ? -56.896 -1.187 59.640 1.00 64.00 149 LEU A CA 1
ATOM 1196 C C . LEU A 1 149 ? -56.797 -1.397 61.166 1.00 64.00 149 LEU A C 1
ATOM 1198 O O . LEU A 1 149 ? -57.296 -2.400 61.672 1.00 64.00 149 LEU A O 1
ATOM 1202 N N . ARG A 1 150 ? -56.136 -0.486 61.888 1.00 52.72 150 ARG A N 1
ATOM 1203 C CA . ARG A 1 150 ? -56.064 -0.433 63.355 1.00 52.72 150 ARG A CA 1
ATOM 1204 C C . ARG A 1 150 ? -56.713 0.851 63.839 1.00 52.72 150 ARG A C 1
ATOM 1206 O O . ARG A 1 150 ? -57.309 0.797 64.931 1.00 52.72 150 ARG A O 1
#

Radius of gyration: 37.26 Å; chains: 1; bounding box: 83×16×111 Å

Secondary structure (DSSP, 8-state):
--HHHHHHHHHHHHHHHHHHHHHHHHHHHHHHHHHHHHHHHHHHHHHHHHHHHHHTT-HHHHHHHHHHHHHHHHHHHHHHHHHHHHHHHHHHHHHHHHHHHHHHHHHHHHHHHHHHHHHHHHHHHHHHHHHHHHHHHHHHHHHHHHHTT-

Sequence (150 aa):
MSSLARLLRLRSLLEDVSRATLQSEASRARQIETALQSHETGIAAARVAGFDALLAAETPPWLMAEATGEIGRWQVKQLKPLLERQRQRVDAAEQAYLEKRRERRQVETVLQAQRQARELEQARREQQQMDEWHASRAVALKQKAARHLR

Organism: NCBI:txid768535

InterPro domains:
  IPR012823 Flagellar export FliJ [PF02050] (2-143)
  IPR053716 Flagellar assembly and chemotaxis effector [G3DSA:1.10.287.1700] (1-140)